Protein AF-A0A945TZ66-F1 (afdb_monomer)

Radius of gyration: 18.43 Å; Cα contacts (8 Å, |Δi|>4): 198; chains: 1; bounding box: 44×36×52 Å

Mean predicted aligned error: 8.11 Å

Nearest PDB structures (foldseek):
  4eip-assembly2_B  TM=5.549E-01  e=5.072E-02  Lentzea aerocolonigenes
  4eiq-assembly1_A  TM=5.990E-01  e=2.756E-01  Lentzea aerocolonigenes
  3ept-assembly1_A  TM=5.989E-01  e=7.011E-01  Lentzea aerocolonigenes
  3ept-assembly2_B  TM=6.007E-01  e=1.185E+00  Lentzea aerocolonigenes
  5za2-assembly1_A  TM=5.523E-01  e=7.011E-01  Escherichia coli

Solvent-accessible surface area (backbone atoms only — not comparable to full-atom values): 6016 Å² total; per-residue (Å²): 135,78,84,74,68,57,52,15,33,33,40,40,38,35,35,28,68,37,60,41,41,75,73,30,34,93,63,78,52,49,47,76,50,77,46,82,48,81,94,35,32,40,34,40,39,34,33,24,83,71,26,30,37,38,38,41,39,39,32,63,50,84,72,67,71,65,55,58,56,50,53,40,37,76,67,28,36,59,63,42,84,73,46,74,50,78,43,79,30,56,77,67,74,81,58,53,65,70,58,56,51,48,56,55,65,74,72,111

Sequence (108 aa):
MAPSDVYGTHLMVQLSDVEDVSALDDARYGHSGVVLLHESHAAIYTYAARRSLFFDVCSCKLFDVRSVVQISHETFGNVNIAESTVLDRGHHWDADVEIELGWWLESQ

Secondary structure (DSSP, 8-state):
-PPPS--EEEEEEEEES-S-GGGT-SSS---EEEEEETTEEEEEEEEGGGTEEEEEEEESS---HHHHHHHHHHHHSS-EEEEEEEEEE-TTTTS-HHHHHHHHHHT-

pLDDT: mean 86.85, std 13.92, range [39.72, 98.38]

Foldseek 3Di:
DDDDQFQWKKKKFKKAPQPALVLQDPQDAGDWDWDDDVVFIWIKTGGSVRRMIIIIGTDSDDDDPVVVVVVSCVRRNDIHTPDMDMDGPRSCVPPPPVVVVVVVVVVD

Structure (mmCIF, N/CA/C/O backbone):
data_AF-A0A945TZ66-F1
#
_entry.id   AF-A0A945TZ66-F1
#
loop_
_atom_site.group_PDB
_atom_site.id
_atom_site.type_symbol
_atom_site.label_atom_id
_atom_site.label_alt_id
_atom_site.label_comp_id
_atom_site.label_asym_id
_atom_site.label_entity_id
_atom_site.label_seq_id
_atom_site.pdbx_PDB_ins_code
_atom_site.Cartn_x
_atom_site.Cartn_y
_atom_site.Cartn_z
_atom_site.occupancy
_atom_site.B_iso_or_equiv
_atom_site.auth_seq_id
_atom_site.auth_comp_id
_atom_site.auth_asym_id
_atom_site.auth_atom_id
_atom_site.pdbx_PDB_model_num
ATOM 1 N N . MET A 1 1 ? 5.102 2.010 -31.512 1.00 39.72 1 MET A N 1
ATOM 2 C CA . MET A 1 1 ? 4.972 2.397 -30.093 1.00 39.72 1 MET A CA 1
ATOM 3 C C . MET A 1 1 ? 6.012 1.600 -29.335 1.00 39.72 1 MET A C 1
ATOM 5 O O . MET A 1 1 ? 5.936 0.379 -29.385 1.00 39.72 1 MET A O 1
ATOM 9 N N . ALA A 1 2 ? 7.034 2.267 -28.799 1.00 39.88 2 ALA A N 1
ATOM 10 C CA . ALA A 1 2 ? 8.131 1.624 -28.077 1.00 39.88 2 ALA A CA 1
ATOM 11 C C . ALA A 1 2 ? 7.635 1.021 -26.742 1.00 39.88 2 ALA A C 1
ATOM 13 O O . ALA A 1 2 ? 6.577 1.443 -26.263 1.00 39.88 2 ALA A O 1
ATOM 14 N N . PRO A 1 3 ? 8.331 0.014 -26.177 1.00 48.00 3 PRO A N 1
ATOM 15 C CA . PRO A 1 3 ? 8.008 -0.535 -24.861 1.00 48.00 3 PRO A CA 1
ATOM 16 C C . PRO A 1 3 ? 8.107 0.603 -23.844 1.00 48.00 3 PRO A C 1
ATOM 18 O O . PRO A 1 3 ? 9.082 1.337 -23.874 1.00 48.00 3 PRO A O 1
ATOM 21 N N . SER A 1 4 ? 7.087 0.785 -23.010 1.00 55.81 4 SER A N 1
ATOM 22 C CA . SER A 1 4 ? 6.983 1.906 -22.070 1.00 55.81 4 SER A CA 1
ATOM 23 C C . SER A 1 4 ? 8.253 2.086 -21.229 1.00 55.81 4 SER A C 1
ATOM 25 O O . SER A 1 4 ? 8.651 1.135 -20.556 1.00 55.81 4 SER A O 1
ATOM 27 N N . ASP A 1 5 ? 8.798 3.305 -21.202 1.00 61.75 5 ASP A N 1
ATOM 28 C CA . ASP A 1 5 ? 9.982 3.776 -20.449 1.00 61.75 5 ASP A CA 1
ATOM 29 C C . ASP A 1 5 ? 9.803 3.753 -18.908 1.00 61.75 5 ASP A C 1
ATOM 31 O O . ASP A 1 5 ? 10.427 4.495 -18.152 1.00 61.75 5 ASP A O 1
ATOM 35 N N . VAL A 1 6 ? 8.905 2.899 -18.415 1.00 65.19 6 VAL A N 1
ATOM 36 C CA . VAL A 1 6 ? 8.545 2.759 -17.006 1.00 65.19 6 VAL A CA 1
ATOM 37 C C . VAL A 1 6 ? 9.263 1.537 -16.442 1.00 65.19 6 VAL A C 1
ATOM 39 O O . VAL A 1 6 ? 8.866 0.394 -16.671 1.00 65.19 6 VAL A O 1
ATOM 42 N N . TYR A 1 7 ? 10.324 1.789 -15.676 1.00 80.75 7 TYR A N 1
ATOM 43 C CA . TYR A 1 7 ? 11.105 0.767 -14.972 1.00 80.75 7 TYR A CA 1
ATOM 44 C C . TYR A 1 7 ? 10.309 0.102 -13.839 1.00 80.75 7 TYR A C 1
ATOM 46 O O . TYR A 1 7 ? 10.543 -1.058 -13.512 1.00 80.75 7 TYR A O 1
ATOM 54 N N . GLY A 1 8 ? 9.354 0.804 -13.227 1.00 88.88 8 GLY A N 1
ATOM 55 C CA . GLY A 1 8 ? 8.585 0.250 -12.117 1.00 88.88 8 GLY A CA 1
ATOM 56 C C . GLY A 1 8 ? 7.391 1.092 -11.693 1.00 88.88 8 GLY A C 1
ATOM 57 O O . GLY A 1 8 ? 7.064 2.097 -12.314 1.00 88.88 8 GLY A O 1
ATOM 58 N N . THR A 1 9 ? 6.754 0.690 -10.599 1.00 92.75 9 THR A N 1
ATOM 59 C CA . THR A 1 9 ? 5.552 1.342 -10.066 1.00 92.75 9 THR A CA 1
ATOM 60 C C . THR A 1 9 ? 5.719 1.587 -8.574 1.00 92.75 9 THR A C 1
ATOM 62 O O . THR A 1 9 ? 6.270 0.753 -7.852 1.00 92.75 9 THR A O 1
ATOM 65 N N . HIS A 1 10 ? 5.233 2.731 -8.108 1.00 95.44 10 HIS A N 1
ATOM 66 C CA . HIS A 1 10 ? 5.151 3.088 -6.700 1.00 95.44 10 HIS A CA 1
ATOM 67 C C . HIS A 1 10 ? 3.697 3.393 -6.347 1.00 95.44 10 HIS A C 1
ATOM 69 O O . HIS A 1 10 ? 3.121 4.353 -6.852 1.00 95.44 10 HIS A O 1
ATOM 75 N N . LEU A 1 11 ? 3.093 2.556 -5.507 1.00 97.75 11 LEU A N 1
ATOM 76 C CA . LEU A 1 11 ? 1.772 2.781 -4.930 1.00 97.75 11 LEU A CA 1
ATOM 77 C C . LEU A 1 11 ? 1.930 3.298 -3.505 1.00 97.75 11 LEU A C 1
ATOM 79 O O . LEU A 1 11 ? 2.532 2.629 -2.671 1.00 97.75 11 LEU A O 1
ATOM 83 N N . MET A 1 12 ? 1.297 4.425 -3.216 1.00 98.38 12 MET A N 1
ATOM 84 C CA . MET A 1 12 ? 1.037 4.883 -1.857 1.00 98.38 12 MET A CA 1
ATOM 85 C C . MET A 1 12 ? -0.472 4.873 -1.655 1.00 98.38 12 MET A C 1
ATOM 87 O O . MET A 1 12 ? -1.206 5.480 -2.439 1.00 98.38 12 MET A O 1
ATOM 91 N N . VAL A 1 13 ? -0.960 4.159 -0.645 1.00 98.38 13 VAL A N 1
ATOM 92 C CA . VAL A 1 13 ? -2.398 4.091 -0.368 1.00 98.38 13 VAL A CA 1
ATOM 93 C C . VAL A 1 13 ? -2.666 4.119 1.125 1.00 98.38 13 VAL A C 1
ATOM 95 O O . VAL A 1 13 ? -2.120 3.328 1.892 1.00 98.38 13 VAL A O 1
ATOM 98 N N . GLN A 1 14 ? -3.543 5.033 1.526 1.00 98.25 14 GLN A N 1
ATOM 99 C CA . GLN A 1 14 ? -4.113 5.077 2.859 1.00 98.25 14 GLN A CA 1
ATOM 100 C C . GLN A 1 14 ? -5.511 4.466 2.825 1.00 98.25 14 GLN A C 1
ATOM 102 O O . GLN A 1 14 ? -6.375 4.897 2.057 1.00 98.25 14 GLN A O 1
ATOM 107 N N . LEU A 1 15 ? -5.742 3.497 3.706 1.00 97.62 15 LEU A N 1
ATOM 108 C CA . LEU A 1 15 ? -7.045 2.883 3.912 1.00 97.62 15 LEU A CA 1
ATOM 109 C C . LEU A 1 15 ? -7.627 3.314 5.262 1.00 97.62 15 LEU A C 1
ATOM 111 O O . LEU A 1 15 ? -6.907 3.394 6.263 1.00 97.62 15 LEU A O 1
ATOM 115 N N . SER A 1 16 ? -8.925 3.600 5.284 1.00 97.19 16 SER A N 1
ATOM 116 C CA . SER A 1 16 ? -9.702 3.989 6.463 1.00 97.19 16 SER A CA 1
ATOM 117 C C . SER A 1 16 ? -10.829 3.002 6.745 1.00 97.19 16 SER A C 1
ATOM 119 O O . SER A 1 16 ? -11.076 2.072 5.978 1.00 97.19 16 SER A O 1
ATOM 121 N N . ASP A 1 17 ? -11.521 3.236 7.860 1.00 96.06 17 ASP A N 1
ATOM 122 C CA . ASP A 1 17 ? -12.719 2.501 8.267 1.00 96.06 17 ASP A CA 1
ATOM 123 C C . ASP A 1 17 ? -12.504 0.990 8.386 1.00 96.06 17 ASP A C 1
ATOM 125 O O . ASP A 1 17 ? -13.431 0.214 8.183 1.00 96.06 17 ASP A O 1
ATOM 129 N N . VAL A 1 18 ? -11.288 0.586 8.770 1.00 95.19 18 VAL A N 1
ATOM 130 C CA . VAL A 1 18 ? -10.907 -0.821 8.926 1.00 95.19 18 VAL A CA 1
ATOM 131 C C . VAL A 1 18 ? -11.882 -1.530 9.854 1.00 95.19 18 VAL A C 1
ATOM 133 O O . VAL A 1 18 ? -12.030 -1.126 11.010 1.00 95.19 18 VAL A O 1
ATOM 136 N N . GLU A 1 19 ? -12.562 -2.553 9.342 1.00 93.81 19 GLU A N 1
ATOM 137 C CA . GLU A 1 19 ? -13.583 -3.316 10.058 1.00 93.81 19 GLU A CA 1
ATOM 138 C C . GLU A 1 19 ? -12.977 -4.109 11.221 1.00 93.81 19 GLU A C 1
ATOM 140 O O . GLU A 1 19 ? -13.397 -3.924 12.371 1.00 93.81 19 GLU A O 1
ATOM 145 N N . ASP A 1 20 ? -11.949 -4.915 10.939 1.00 91.38 20 ASP A N 1
ATOM 146 C CA . ASP A 1 20 ? -11.246 -5.723 11.930 1.00 91.38 20 ASP A CA 1
ATOM 147 C C . ASP A 1 20 ? -10.093 -4.941 12.572 1.00 91.38 20 ASP A C 1
ATOM 149 O O . ASP A 1 20 ? -8.925 -5.031 12.196 1.00 91.38 20 ASP A O 1
ATOM 153 N N . VAL A 1 21 ? -10.427 -4.149 13.589 1.00 85.75 21 VAL A N 1
ATOM 154 C CA . VAL A 1 21 ? -9.435 -3.383 14.362 1.00 85.75 21 VAL A CA 1
ATOM 155 C C . VAL A 1 21 ? -8.485 -4.297 15.142 1.00 85.75 21 VAL A C 1
ATOM 157 O O . VAL A 1 21 ? -7.361 -3.887 15.426 1.00 85.75 21 VAL A O 1
ATOM 160 N N . SER A 1 22 ? -8.894 -5.531 15.462 1.00 87.81 22 SER A N 1
ATOM 161 C CA . SER A 1 22 ? -8.034 -6.475 16.187 1.00 87.81 22 SER A CA 1
ATOM 162 C C . SER A 1 22 ? -6.838 -6.930 15.348 1.00 87.81 22 SER A C 1
ATOM 164 O O . SER A 1 22 ? -5.785 -7.240 15.900 1.00 87.81 22 SER A O 1
ATOM 166 N N . ALA A 1 23 ? -6.964 -6.862 14.019 1.00 85.25 23 ALA A N 1
ATOM 167 C CA . ALA A 1 23 ? -5.868 -7.076 13.084 1.00 85.25 23 ALA A CA 1
ATOM 168 C C . ALA A 1 23 ? -4.873 -5.896 13.015 1.00 85.25 23 ALA A C 1
ATOM 170 O O . ALA A 1 23 ? -3.817 -6.029 12.396 1.00 85.25 23 ALA A O 1
ATOM 171 N N . LEU A 1 24 ? -5.175 -4.741 13.634 1.00 84.69 24 LEU A N 1
ATOM 172 C CA . LEU A 1 24 ? -4.303 -3.561 13.611 1.00 84.69 24 LEU A CA 1
ATOM 173 C C . LEU A 1 24 ? -3.375 -3.427 14.828 1.00 84.69 24 LEU A C 1
ATOM 175 O O . LEU A 1 24 ? -2.268 -2.942 14.598 1.00 84.69 24 LEU A O 1
ATOM 179 N N . ASP A 1 25 ? -3.830 -3.766 16.051 1.00 80.19 25 ASP A N 1
ATOM 180 C CA . ASP A 1 25 ? -3.082 -3.910 17.336 1.00 80.19 25 ASP A CA 1
ATOM 181 C C . ASP A 1 25 ? -4.070 -4.050 18.540 1.00 80.19 25 ASP A C 1
ATOM 183 O O . ASP A 1 25 ? -5.274 -3.821 18.404 1.00 80.19 25 ASP A O 1
ATOM 187 N N . ASP A 1 26 ? -3.559 -4.306 19.756 1.00 70.75 26 ASP A N 1
ATOM 188 C CA . ASP A 1 26 ? -4.232 -4.215 21.074 1.00 70.75 26 ASP A CA 1
ATOM 189 C C . ASP A 1 26 ? -4.442 -2.749 21.547 1.00 70.75 26 ASP A C 1
ATOM 191 O O . ASP A 1 26 ? -4.090 -2.334 22.653 1.00 70.75 26 ASP A O 1
ATOM 195 N N . ALA A 1 27 ? -5.013 -1.916 20.674 1.00 62.78 27 ALA A N 1
ATOM 196 C CA . ALA A 1 27 ? -5.569 -0.585 20.963 1.00 62.78 27 ALA A CA 1
ATOM 197 C C . ALA A 1 27 ? -4.622 0.555 21.414 1.00 62.78 27 ALA A C 1
ATOM 199 O O . ALA A 1 27 ? -5.076 1.702 21.475 1.00 62.78 27 ALA A O 1
ATOM 200 N N . ARG A 1 28 ? -3.334 0.316 21.707 1.00 69.06 28 ARG A N 1
ATOM 201 C CA . ARG A 1 28 ? -2.412 1.387 22.155 1.00 69.06 28 ARG A CA 1
ATOM 202 C C . ARG A 1 28 ? -1.510 1.946 21.066 1.00 69.06 28 ARG A C 1
ATOM 204 O O . ARG A 1 28 ? -1.235 3.146 21.089 1.00 69.06 28 ARG A O 1
ATOM 211 N N . TYR A 1 29 ? -1.058 1.116 20.135 1.00 76.06 29 TYR A N 1
ATOM 212 C CA . TYR A 1 29 ? -0.132 1.519 19.087 1.00 76.06 29 TYR A CA 1
ATOM 213 C C . TYR A 1 29 ? -0.579 0.928 17.745 1.00 76.06 29 TYR A C 1
ATOM 215 O O . TYR A 1 29 ? -1.742 0.579 17.547 1.00 76.06 29 TYR A O 1
ATOM 223 N N . GLY A 1 30 ? 0.313 0.945 16.770 1.00 86.88 30 GLY A N 1
ATOM 224 C CA . GLY A 1 30 ? 0.164 0.190 15.542 1.00 86.88 30 GLY A CA 1
ATOM 225 C C . GLY A 1 30 ? 1.489 -0.475 15.209 1.00 86.88 30 GLY A C 1
ATOM 226 O O . GLY A 1 30 ? 2.489 -0.294 15.911 1.00 86.88 30 GLY A O 1
ATOM 227 N N . HIS A 1 31 ? 1.497 -1.246 14.139 1.00 91.19 31 HIS A N 1
ATOM 228 C CA . HIS A 1 31 ? 2.639 -2.012 13.686 1.00 91.19 31 HIS A CA 1
ATOM 229 C C . HIS A 1 31 ? 3.199 -1.428 12.397 1.00 91.19 31 HIS A C 1
ATOM 231 O O . HIS A 1 31 ? 2.460 -0.956 11.534 1.00 91.19 31 HIS A O 1
ATOM 237 N N . SER A 1 32 ? 4.518 -1.516 12.267 1.00 94.88 32 SER A N 1
ATOM 238 C CA . SER A 1 32 ? 5.235 -1.191 11.041 1.00 94.88 32 SER A CA 1
ATOM 239 C C . SER A 1 32 ? 5.898 -2.457 10.522 1.00 94.88 32 SER A C 1
ATOM 241 O O . SER A 1 32 ? 6.608 -3.133 11.268 1.00 94.88 32 SER A O 1
ATOM 243 N N . GLY A 1 33 ? 5.684 -2.767 9.251 1.00 95.75 33 GLY A N 1
ATOM 244 C CA . GLY A 1 33 ? 6.318 -3.887 8.567 1.00 95.75 33 GLY A CA 1
ATOM 245 C C . GLY A 1 33 ? 6.962 -3.413 7.277 1.00 95.75 33 GLY A C 1
ATOM 246 O O . GLY A 1 33 ? 6.381 -2.600 6.567 1.00 95.75 33 GLY A O 1
ATOM 247 N N . VAL A 1 34 ? 8.154 -3.922 6.972 1.00 98.06 34 VAL A N 1
ATOM 248 C CA . VAL A 1 34 ? 8.845 -3.685 5.700 1.00 98.06 34 VAL A CA 1
ATOM 249 C C . VAL A 1 34 ? 9.336 -5.018 5.162 1.00 98.06 34 VAL A C 1
ATOM 251 O O . VAL A 1 34 ? 10.004 -5.776 5.865 1.00 98.06 34 VAL A O 1
ATOM 254 N N . VAL A 1 35 ? 9.037 -5.272 3.896 1.00 97.81 35 VAL A N 1
ATOM 255 C CA . VAL A 1 35 ? 9.608 -6.355 3.105 1.00 97.81 35 VAL A CA 1
ATOM 256 C C . VAL A 1 35 ? 10.521 -5.731 2.064 1.00 97.81 35 VAL A C 1
ATOM 258 O O . VAL A 1 35 ? 10.088 -4.910 1.254 1.00 97.81 35 VAL A O 1
ATOM 261 N N . LEU A 1 36 ? 11.791 -6.128 2.084 1.00 97.50 36 LEU A N 1
ATOM 262 C CA . LEU A 1 36 ? 12.735 -5.755 1.041 1.00 97.50 36 LEU A CA 1
ATOM 263 C C . LEU A 1 36 ? 12.498 -6.627 -0.190 1.00 97.50 36 LEU A C 1
ATOM 265 O O . LEU A 1 36 ? 12.428 -7.854 -0.100 1.00 97.50 36 LEU A O 1
ATOM 269 N N . LEU A 1 37 ? 12.387 -5.971 -1.336 1.00 93.25 37 LEU A N 1
ATOM 270 C CA . LEU A 1 37 ? 12.294 -6.592 -2.648 1.00 93.25 37 LEU A CA 1
ATOM 271 C C . LEU A 1 37 ? 13.608 -6.336 -3.396 1.00 93.25 37 LEU A C 1
ATOM 273 O O . LEU A 1 37 ? 14.460 -5.573 -2.938 1.00 93.25 37 LEU A O 1
ATOM 277 N N . HIS A 1 38 ? 13.790 -6.955 -4.562 1.00 90.19 38 HIS A N 1
ATOM 278 C CA . HIS A 1 38 ? 14.944 -6.639 -5.404 1.00 90.19 38 HIS A CA 1
ATOM 279 C C . HIS A 1 38 ? 14.916 -5.143 -5.766 1.00 90.19 38 HIS A C 1
ATOM 281 O O . HIS A 1 38 ? 13.973 -4.687 -6.415 1.00 90.19 38 HIS A O 1
ATOM 287 N N . GLU A 1 39 ? 15.908 -4.386 -5.281 1.00 91.44 39 GLU A N 1
ATOM 288 C CA . GLU A 1 39 ? 16.088 -2.938 -5.515 1.00 91.44 39 GLU A CA 1
ATOM 289 C C . GLU A 1 39 ? 14.888 -2.055 -5.110 1.00 91.44 39 GLU A C 1
ATOM 291 O O . GLU A 1 39 ? 14.708 -0.945 -5.617 1.00 91.44 39 GLU A O 1
ATOM 296 N N . SER A 1 40 ? 14.028 -2.543 -4.212 1.00 95.31 40 SER A N 1
ATOM 297 C CA . SER A 1 40 ? 12.760 -1.885 -3.880 1.00 95.31 40 SER A CA 1
ATOM 298 C C . SER A 1 40 ? 12.165 -2.401 -2.557 1.00 95.31 40 SER A C 1
ATOM 300 O O . SER A 1 40 ? 12.869 -3.060 -1.788 1.00 95.31 40 SER A O 1
ATOM 302 N N . HIS A 1 41 ? 10.912 -2.065 -2.222 1.00 97.38 41 HIS A N 1
ATOM 303 C CA . HIS A 1 41 ? 10.310 -2.448 -0.937 1.00 97.38 41 HIS A CA 1
ATOM 304 C C . HIS A 1 41 ? 8.777 -2.397 -0.934 1.00 97.38 41 HIS A C 1
ATOM 306 O O . HIS A 1 41 ? 8.159 -1.633 -1.666 1.00 97.38 41 HIS A O 1
ATOM 312 N N . ALA A 1 42 ? 8.167 -3.154 -0.026 1.00 97.69 42 ALA A N 1
ATOM 313 C CA . ALA A 1 42 ? 6.772 -2.986 0.361 1.00 97.69 42 ALA A CA 1
ATOM 314 C C . ALA A 1 42 ? 6.691 -2.753 1.873 1.00 97.69 42 ALA A C 1
ATOM 316 O O . ALA A 1 42 ? 7.215 -3.551 2.650 1.00 97.69 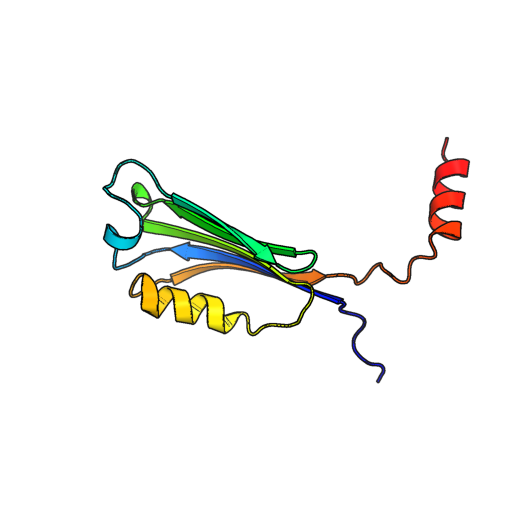42 ALA A O 1
ATOM 317 N N . ALA A 1 43 ? 6.049 -1.669 2.291 1.00 98.25 43 ALA A N 1
ATOM 318 C CA . ALA A 1 43 ? 5.876 -1.287 3.680 1.00 98.25 43 ALA A CA 1
ATOM 319 C C . ALA A 1 43 ? 4.395 -1.163 4.045 1.00 98.25 43 ALA A C 1
ATOM 321 O O . ALA A 1 43 ? 3.570 -0.761 3.224 1.00 98.25 43 ALA A O 1
ATOM 322 N N . ILE A 1 44 ? 4.078 -1.483 5.296 1.00 97.44 44 ILE A N 1
ATOM 323 C CA . ILE A 1 44 ? 2.773 -1.268 5.916 1.00 97.44 44 ILE A CA 1
ATOM 324 C C . ILE A 1 44 ? 2.958 -0.564 7.258 1.00 97.44 44 ILE A C 1
ATOM 326 O O . ILE A 1 44 ? 3.870 -0.895 8.018 1.00 97.44 44 ILE A O 1
ATOM 330 N N . TYR A 1 45 ? 2.065 0.372 7.560 1.00 95.62 45 TYR A N 1
ATOM 331 C CA . TYR A 1 45 ? 1.963 1.044 8.851 1.00 95.62 45 TYR A CA 1
ATOM 332 C C . TYR A 1 45 ? 0.505 1.023 9.303 1.00 95.62 45 TYR A C 1
ATOM 334 O O . TYR A 1 45 ? -0.360 1.557 8.609 1.00 95.62 45 TYR A O 1
ATOM 342 N N . THR A 1 46 ? 0.203 0.416 10.448 1.00 95.12 46 THR A N 1
ATOM 343 C CA . THR A 1 46 ? -1.155 0.401 11.009 1.00 95.12 46 THR A CA 1
ATOM 344 C C . THR A 1 46 ? -1.320 1.480 12.078 1.00 95.12 46 THR A C 1
ATOM 346 O O . THR A 1 46 ? -0.363 1.907 12.722 1.00 95.12 46 THR A O 1
ATOM 349 N N . TYR A 1 47 ? -2.554 1.944 12.270 1.00 93.38 47 TYR A N 1
ATOM 350 C CA . TYR A 1 47 ? -2.925 2.915 13.297 1.00 93.38 47 TYR A CA 1
ATOM 351 C C . TYR A 1 47 ? -4.265 2.501 13.923 1.00 93.38 47 TYR A C 1
ATOM 353 O O . TYR A 1 47 ? -5.321 3.006 13.532 1.00 93.38 47 TYR A O 1
ATOM 361 N N . ALA A 1 48 ? -4.239 1.591 14.905 1.00 91.31 48 ALA A N 1
ATOM 362 C CA . ALA A 1 48 ? -5.450 0.993 15.484 1.00 91.31 48 ALA A CA 1
ATOM 363 C C . ALA A 1 48 ? -6.445 2.041 16.020 1.00 91.31 48 ALA A C 1
ATOM 365 O O . ALA A 1 48 ? -7.629 2.006 15.686 1.00 91.31 48 ALA A O 1
ATOM 366 N N . ALA A 1 49 ? -5.958 3.052 16.751 1.00 89.62 49 ALA A N 1
ATOM 367 C CA . ALA A 1 49 ? -6.788 4.135 17.293 1.00 89.62 49 ALA A CA 1
ATOM 368 C C . ALA A 1 49 ? -7.501 4.983 16.218 1.00 89.62 49 ALA A C 1
ATOM 370 O O . ALA A 1 49 ? -8.508 5.626 16.505 1.00 89.62 49 ALA A O 1
ATOM 371 N N . ARG A 1 50 ? -6.982 4.995 14.984 1.00 91.75 50 ARG A N 1
ATOM 372 C CA . ARG A 1 50 ? -7.560 5.715 13.838 1.00 91.75 50 ARG A CA 1
ATOM 373 C C . ARG A 1 50 ? -8.362 4.805 12.909 1.00 91.75 50 ARG A C 1
ATOM 375 O O . ARG A 1 50 ? -8.938 5.305 11.951 1.00 91.75 50 ARG A O 1
ATOM 382 N N . ARG A 1 51 ? -8.383 3.491 13.172 1.00 93.94 51 ARG A N 1
ATOM 383 C CA . ARG A 1 51 ? -8.966 2.468 12.286 1.00 93.94 51 ARG A CA 1
ATOM 384 C C . ARG A 1 51 ? -8.467 2.611 10.844 1.00 93.94 51 ARG A C 1
ATOM 386 O O . ARG A 1 5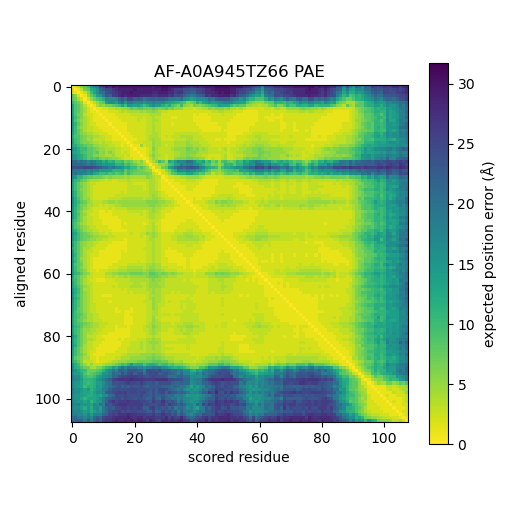1 ? -9.245 2.545 9.895 1.00 93.94 51 ARG A O 1
ATOM 393 N N . SER A 1 52 ? -7.17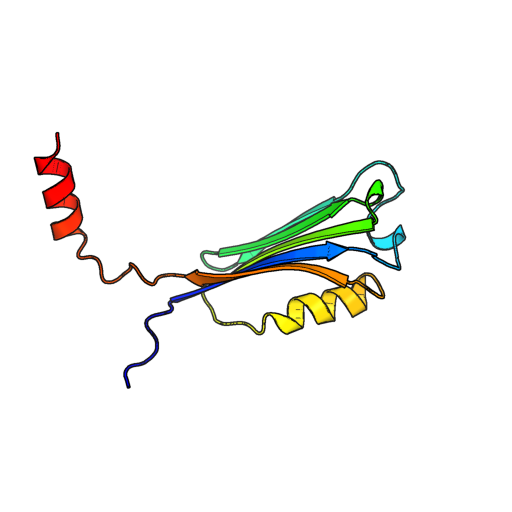0 2.868 10.696 1.00 95.50 52 SER A N 1
ATOM 394 C CA . SER A 1 52 ? -6.546 3.143 9.405 1.00 95.50 52 SER A CA 1
ATOM 395 C C . SER A 1 52 ? -5.210 2.432 9.270 1.00 95.50 52 SER A C 1
ATOM 397 O O . SER A 1 52 ? -4.536 2.169 10.268 1.00 95.50 52 SER A O 1
ATOM 399 N N . LEU A 1 53 ? -4.788 2.209 8.034 1.00 96.56 53 LEU A N 1
ATOM 400 C CA . LEU A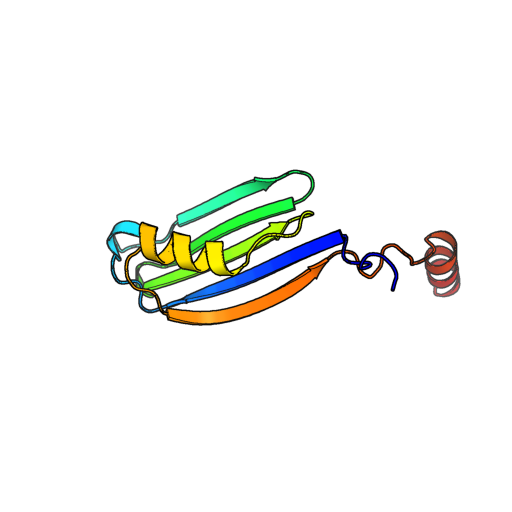 1 53 ? -3.465 1.695 7.704 1.00 96.56 53 LEU A CA 1
ATOM 401 C C . LEU A 1 53 ? -2.951 2.343 6.417 1.00 96.56 53 LEU A C 1
ATOM 403 O O . LEU A 1 53 ? -3.724 2.882 5.625 1.00 96.56 53 LEU A O 1
ATOM 407 N N . PHE A 1 54 ? -1.642 2.311 6.232 1.00 97.62 54 PHE A N 1
ATOM 408 C CA . PHE A 1 54 ? -0.959 2.885 5.084 1.00 97.62 54 PHE A CA 1
ATOM 409 C C . PHE A 1 54 ? -0.049 1.842 4.452 1.00 97.62 54 PHE A C 1
ATOM 411 O O . PHE A 1 54 ? 0.704 1.179 5.166 1.00 97.62 54 PHE A O 1
ATOM 418 N N . PHE A 1 55 ? -0.106 1.727 3.129 1.00 98.19 55 PHE A N 1
ATOM 419 C CA . PHE A 1 55 ? 0.824 0.939 2.334 1.00 98.19 55 PHE A CA 1
ATOM 420 C C . PHE A 1 55 ? 1.701 1.842 1.473 1.00 98.19 55 PHE A C 1
ATOM 422 O O . PHE A 1 55 ? 1.205 2.754 0.811 1.00 98.19 55 PHE A O 1
ATOM 429 N N . ASP A 1 56 ? 2.984 1.499 1.428 1.00 98.06 56 ASP A N 1
ATOM 430 C CA . ASP A 1 56 ? 3.961 2.004 0.469 1.00 98.06 56 ASP A CA 1
ATOM 431 C C . ASP A 1 56 ? 4.537 0.802 -0.290 1.00 98.06 56 ASP A C 1
ATOM 433 O O . ASP A 1 56 ? 5.298 0.013 0.265 1.00 98.06 56 ASP A O 1
ATOM 437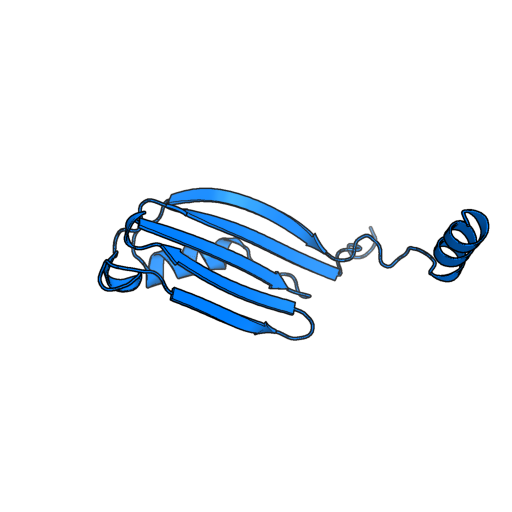 N N . VAL A 1 57 ? 4.119 0.606 -1.540 1.00 97.56 57 VAL A N 1
ATOM 438 C CA . VAL A 1 57 ? 4.601 -0.483 -2.395 1.00 97.56 57 VAL A CA 1
ATOM 439 C C . VAL A 1 57 ? 5.395 0.109 -3.543 1.00 97.56 57 VAL A C 1
ATOM 441 O O . VAL A 1 57 ? 4.848 0.531 -4.562 1.00 97.56 57 VAL A O 1
ATOM 444 N N . CYS A 1 58 ? 6.707 0.104 -3.376 1.00 95.94 58 CYS A N 1
ATOM 445 C CA . CYS A 1 58 ? 7.683 0.485 -4.373 1.00 95.94 58 CYS A CA 1
ATOM 446 C C . CYS A 1 58 ? 8.226 -0.789 -5.028 1.00 95.94 58 CYS A C 1
ATOM 448 O O . CYS A 1 58 ? 8.789 -1.648 -4.357 1.00 95.94 58 CYS A O 1
ATOM 450 N N . SER A 1 59 ? 8.064 -0.936 -6.343 1.00 94.25 59 SER A N 1
ATOM 451 C CA . SER A 1 59 ? 8.484 -2.137 -7.070 1.00 94.25 59 SER A CA 1
ATOM 452 C C . SER A 1 59 ? 9.184 -1.771 -8.372 1.00 94.25 59 SER A C 1
ATOM 454 O O . SER A 1 59 ? 8.702 -0.933 -9.132 1.00 94.25 59 SER A O 1
ATOM 456 N N . CYS A 1 60 ? 10.293 -2.451 -8.665 1.00 90.94 60 CYS A N 1
ATOM 457 C CA . CYS A 1 60 ? 10.978 -2.406 -9.966 1.00 90.94 60 CYS A CA 1
ATOM 458 C C . CYS A 1 60 ? 10.309 -3.305 -11.027 1.00 90.94 60 CYS A C 1
ATOM 460 O O . CYS A 1 60 ? 10.892 -3.630 -12.054 1.00 90.94 60 CYS A O 1
ATOM 462 N N . LYS A 1 61 ? 9.096 -3.789 -10.748 1.00 87.31 61 LYS A N 1
ATOM 463 C CA . LYS A 1 61 ? 8.270 -4.583 -11.656 1.00 87.31 61 LYS A CA 1
ATOM 464 C C . LYS A 1 61 ? 6.827 -4.113 -11.550 1.00 87.31 61 LYS A C 1
ATOM 466 O O . LYS A 1 61 ? 6.335 -3.903 -10.440 1.00 87.31 61 LYS A O 1
ATOM 471 N N . LEU A 1 62 ? 6.140 -4.020 -12.687 1.00 88.44 62 LEU A N 1
ATOM 472 C CA . LEU A 1 62 ? 4.704 -3.746 -12.716 1.00 88.44 62 LEU A CA 1
ATOM 473 C C . LEU A 1 62 ? 3.941 -4.769 -11.865 1.00 88.44 62 LEU A C 1
ATOM 475 O O . LEU A 1 62 ? 4.197 -5.976 -11.928 1.00 88.44 62 LEU A O 1
ATOM 479 N N . PHE A 1 63 ? 2.980 -4.278 -11.094 1.00 91.62 63 PHE A N 1
ATOM 480 C CA . PHE A 1 63 ? 2.077 -5.088 -10.289 1.00 91.62 63 PHE A CA 1
ATOM 481 C C . PHE A 1 63 ? 0.667 -4.508 -10.362 1.00 91.62 63 PHE A C 1
ATOM 483 O O . PHE A 1 63 ? 0.479 -3.334 -10.682 1.00 91.62 63 PHE A O 1
ATOM 490 N N . ASP A 1 64 ? -0.340 -5.335 -10.084 1.00 93.31 64 ASP A N 1
ATOM 491 C CA . ASP A 1 64 ? -1.715 -4.849 -10.031 1.00 93.31 64 ASP A CA 1
ATOM 492 C C . ASP A 1 64 ? -1.949 -4.127 -8.703 1.00 93.31 64 ASP A C 1
ATOM 494 O O . ASP A 1 64 ? -2.075 -4.764 -7.658 1.00 93.31 64 ASP A O 1
ATOM 498 N N . VAL A 1 65 ? -2.041 -2.799 -8.734 1.00 93.44 65 VAL A N 1
ATOM 499 C CA . VAL A 1 65 ? -2.311 -1.984 -7.538 1.00 93.44 65 VAL A CA 1
ATOM 500 C C . VAL A 1 65 ? -3.617 -2.374 -6.837 1.00 93.44 65 VAL A C 1
ATOM 502 O O . VAL A 1 65 ? -3.723 -2.245 -5.619 1.00 93.44 65 VAL A O 1
ATOM 505 N N . ARG A 1 66 ? -4.594 -2.934 -7.568 1.00 94.81 66 ARG A N 1
ATOM 506 C CA . ARG A 1 66 ? -5.865 -3.401 -6.988 1.00 94.81 66 ARG A CA 1
ATOM 507 C C . ARG A 1 66 ? -5.670 -4.616 -6.089 1.00 94.81 66 ARG A C 1
ATOM 509 O O . ARG A 1 66 ? -6.436 -4.790 -5.146 1.00 94.81 66 ARG A O 1
ATOM 516 N N . SER A 1 67 ? -4.633 -5.421 -6.338 1.00 95.56 67 SER A N 1
ATOM 517 C CA . SER A 1 67 ? -4.322 -6.578 -5.492 1.00 95.56 67 SER A CA 1
ATOM 518 C C . SER A 1 67 ? -3.979 -6.166 -4.059 1.00 95.56 67 SER A C 1
ATOM 520 O O . SER A 1 67 ? -4.347 -6.871 -3.129 1.00 95.56 67 SER A O 1
ATOM 522 N N . VAL A 1 68 ? -3.369 -4.990 -3.858 1.00 95.44 68 VAL A N 1
ATOM 523 C CA . VAL A 1 68 ? -3.042 -4.471 -2.519 1.00 95.44 68 VAL A CA 1
ATOM 524 C C . VAL A 1 68 ? -4.316 -4.165 -1.729 1.00 95.44 68 VAL A C 1
ATOM 526 O O . VAL A 1 68 ? -4.443 -4.562 -0.572 1.00 95.44 68 VAL A O 1
ATOM 529 N N . VAL A 1 69 ? -5.302 -3.527 -2.366 1.00 95.12 69 VAL A N 1
ATOM 530 C CA . VAL A 1 69 ? -6.602 -3.234 -1.740 1.00 95.12 69 VAL A CA 1
ATOM 531 C C . VAL A 1 69 ? -7.386 -4.522 -1.485 1.00 95.12 69 VAL A C 1
ATOM 533 O O . VAL A 1 69 ? -7.960 -4.687 -0.413 1.00 95.12 69 VAL A O 1
ATOM 536 N N . GLN A 1 70 ? -7.362 -5.474 -2.420 1.00 96.94 70 GLN A N 1
ATOM 537 C CA . GLN A 1 70 ? -8.025 -6.765 -2.237 1.00 96.94 70 GLN A CA 1
ATOM 538 C C . GLN A 1 70 ? -7.436 -7.550 -1.054 1.00 96.94 70 GLN A C 1
ATOM 540 O O . GLN A 1 70 ? -8.185 -7.991 -0.188 1.00 96.94 70 GLN A O 1
ATOM 545 N N . ILE A 1 71 ? -6.106 -7.654 -0.965 1.00 95.62 71 ILE A N 1
ATOM 546 C CA . ILE A 1 71 ? -5.419 -8.290 0.172 1.00 95.62 71 ILE A CA 1
ATOM 547 C C . ILE A 1 71 ? -5.781 -7.583 1.483 1.00 95.62 71 ILE A C 1
ATOM 549 O O . ILE A 1 71 ? -5.926 -8.227 2.521 1.00 95.62 71 ILE A O 1
ATOM 553 N N . SER A 1 72 ? -5.973 -6.264 1.441 1.00 95.12 72 SER A N 1
ATOM 554 C CA . SER A 1 72 ? -6.403 -5.500 2.613 1.00 95.12 72 SER A CA 1
ATOM 555 C C . SER A 1 72 ? -7.803 -5.898 3.069 1.00 95.12 72 SER A C 1
ATOM 557 O O . SER A 1 72 ? -8.004 -6.091 4.263 1.00 95.12 72 SER A O 1
ATOM 559 N N . HIS A 1 73 ? -8.741 -6.093 2.137 1.00 96.19 73 HIS A N 1
ATOM 560 C CA . HIS A 1 73 ? -10.073 -6.600 2.466 1.00 96.19 73 HIS A CA 1
ATOM 561 C C . HIS A 1 73 ? -10.037 -8.008 3.067 1.00 96.19 73 HIS A C 1
ATOM 563 O O . HIS A 1 73 ? -10.738 -8.298 4.033 1.00 96.19 73 HIS A O 1
ATOM 569 N N . GLU A 1 74 ? -9.201 -8.880 2.505 1.00 96.44 74 GLU A N 1
ATOM 570 C CA . GLU A 1 74 ? -9.032 -10.258 2.975 1.00 96.44 74 GLU A CA 1
ATOM 571 C C . GLU A 1 74 ? -8.393 -10.323 4.373 1.00 96.44 74 GLU A C 1
ATOM 573 O O . GLU A 1 74 ? -8.700 -11.229 5.144 1.00 96.44 74 GLU A O 1
ATOM 578 N N . THR A 1 75 ? -7.525 -9.362 4.706 1.00 94.56 75 THR A N 1
ATOM 579 C CA . THR A 1 75 ? -6.743 -9.359 5.954 1.00 94.56 75 THR A CA 1
ATOM 580 C C . THR A 1 75 ? -7.405 -8.561 7.078 1.00 94.56 75 THR A C 1
ATOM 582 O O . THR A 1 75 ? -7.337 -8.967 8.233 1.00 94.56 75 THR A O 1
ATOM 585 N N . PHE A 1 76 ? -8.029 -7.425 6.758 1.00 94.62 76 PHE A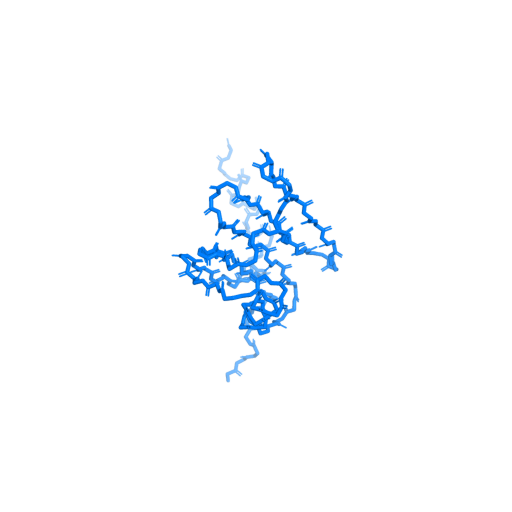 N 1
ATOM 586 C CA . PHE A 1 76 ? -8.512 -6.440 7.735 1.00 94.62 76 PHE A CA 1
ATOM 587 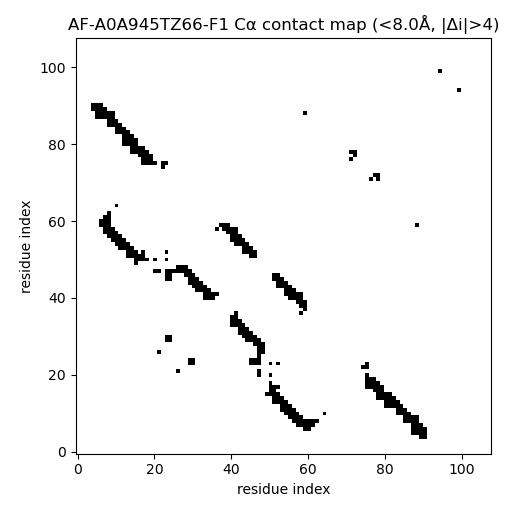C C . PHE A 1 76 ? -10.042 -6.237 7.701 1.00 94.62 76 PHE A C 1
ATOM 589 O O . PHE A 1 76 ? -10.567 -5.355 8.384 1.00 94.62 76 PHE A O 1
ATOM 596 N N . GLY A 1 77 ? -10.773 -7.035 6.913 1.00 95.62 77 GLY A N 1
ATOM 597 C CA . GLY A 1 77 ? -12.211 -6.859 6.681 1.00 95.62 77 GLY A CA 1
ATOM 598 C C . GLY A 1 77 ? -12.511 -5.674 5.760 1.00 95.62 77 GLY A C 1
ATOM 599 O O . GLY A 1 77 ? -11.649 -5.232 5.003 1.00 95.62 77 GLY A O 1
ATOM 600 N N . ASN A 1 78 ? -13.736 -5.138 5.771 1.00 96.56 78 ASN A N 1
ATOM 601 C CA . ASN A 1 78 ? -14.039 -3.989 4.918 1.00 96.56 78 ASN A CA 1
ATOM 602 C C . ASN A 1 78 ? -13.154 -2.779 5.254 1.00 96.56 78 ASN A C 1
ATOM 604 O O . ASN A 1 78 ? -12.923 -2.450 6.416 1.00 96.56 78 ASN A O 1
ATOM 608 N N . VAL A 1 79 ? -12.672 -2.121 4.201 1.00 97.19 79 VAL A N 1
ATOM 609 C CA . VAL A 1 79 ? -11.836 -0.920 4.250 1.00 97.19 79 VAL A CA 1
ATOM 610 C C . VAL A 1 79 ? -12.287 0.050 3.162 1.00 97.19 79 VAL A C 1
ATOM 612 O O . VAL A 1 79 ? -12.803 -0.369 2.126 1.00 97.19 79 VAL A O 1
ATOM 615 N N . ASN A 1 80 ? -12.058 1.341 3.373 1.00 97.62 80 ASN A N 1
ATOM 616 C CA . ASN A 1 80 ? -12.269 2.386 2.375 1.00 97.62 80 ASN A CA 1
ATOM 617 C C . ASN A 1 80 ? -10.924 2.958 1.923 1.00 97.62 80 ASN A C 1
ATOM 619 O O . ASN A 1 80 ? -9.998 3.075 2.721 1.00 97.62 80 ASN A O 1
ATOM 623 N N . ILE A 1 81 ? -10.810 3.359 0.656 1.00 97.94 81 ILE A N 1
ATOM 624 C CA . ILE A 1 81 ? -9.640 4.108 0.178 1.00 97.94 81 ILE A CA 1
ATOM 625 C C . ILE A 1 81 ? -9.821 5.571 0.588 1.00 97.94 81 ILE A C 1
ATOM 627 O O . ILE A 1 81 ? -10.698 6.251 0.058 1.00 97.94 81 ILE A O 1
ATOM 631 N N . ALA A 1 82 ? -8.997 6.048 1.521 1.00 97.75 82 ALA A N 1
ATOM 632 C CA . ALA A 1 82 ? -8.997 7.446 1.945 1.00 97.75 82 ALA A CA 1
ATOM 633 C C . ALA A 1 82 ? -8.166 8.315 0.992 1.00 97.75 82 ALA A C 1
ATOM 635 O O . ALA A 1 82 ? -8.593 9.395 0.592 1.00 97.75 82 ALA A O 1
ATOM 636 N N . GLU A 1 83 ? -6.995 7.815 0.601 1.00 97.50 83 GLU A N 1
ATOM 637 C CA . GLU A 1 83 ? -6.091 8.465 -0.343 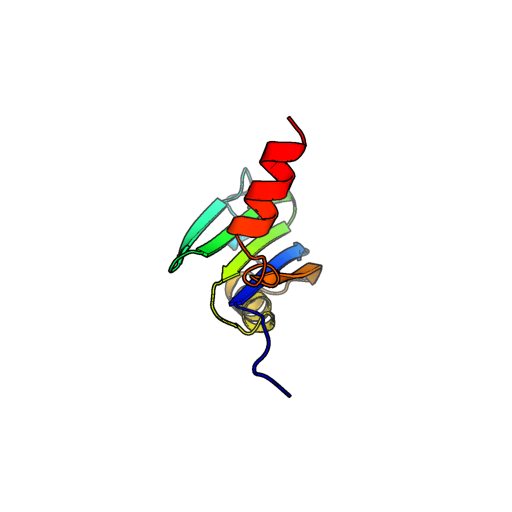1.00 97.50 83 GLU A CA 1
ATOM 638 C C . GLU A 1 83 ? -5.317 7.399 -1.120 1.00 97.50 83 GLU A C 1
ATOM 640 O O . GLU A 1 83 ? -4.948 6.360 -0.569 1.00 97.50 83 GLU A O 1
ATOM 645 N N . SER A 1 84 ? -5.061 7.640 -2.404 1.00 97.50 84 SER A N 1
ATOM 646 C CA . SER A 1 84 ? -4.212 6.770 -3.210 1.00 97.50 84 SER A CA 1
ATOM 647 C C . SER A 1 84 ? -3.484 7.568 -4.278 1.00 97.50 84 SER A C 1
ATOM 649 O O . SER A 1 84 ? -4.086 8.380 -4.978 1.00 97.50 84 SER A O 1
ATOM 651 N N . THR A 1 85 ? -2.190 7.302 -4.412 1.00 97.81 85 THR A N 1
ATOM 652 C CA . THR A 1 85 ? -1.343 7.837 -5.472 1.00 97.81 85 THR A CA 1
ATOM 653 C C . THR A 1 85 ? -0.551 6.695 -6.093 1.00 97.81 85 THR A C 1
ATOM 655 O O . THR A 1 85 ? 0.032 5.872 -5.386 1.00 97.81 85 THR A O 1
ATOM 658 N N . VAL A 1 86 ? -0.519 6.659 -7.424 1.00 95.62 86 VAL A N 1
ATOM 659 C CA . VAL A 1 86 ? 0.321 5.744 -8.201 1.00 95.62 86 VAL A CA 1
ATOM 660 C C . VAL A 1 86 ? 1.294 6.581 -9.010 1.00 95.62 86 VAL A C 1
ATOM 662 O O . VAL A 1 86 ? 0.876 7.474 -9.745 1.00 95.62 86 VAL A O 1
ATOM 665 N N . LEU A 1 87 ? 2.582 6.293 -8.862 1.00 91.94 87 LEU A N 1
ATOM 666 C CA . LEU A 1 87 ? 3.656 6.937 -9.601 1.00 91.94 87 LEU A CA 1
ATOM 667 C C . LEU A 1 87 ? 4.408 5.893 -10.416 1.00 91.94 87 LEU A C 1
ATOM 669 O O . LEU A 1 87 ? 4.685 4.784 -9.949 1.00 91.94 87 LEU A O 1
ATOM 673 N N . ASP A 1 88 ? 4.793 6.280 -11.619 1.00 89.56 88 ASP A N 1
ATOM 674 C CA . ASP A 1 88 ? 5.755 5.525 -12.401 1.00 89.56 88 ASP A CA 1
ATOM 675 C C . ASP A 1 88 ? 7.167 5.765 -11.864 1.00 89.56 88 ASP A C 1
ATOM 677 O O . ASP A 1 88 ? 7.535 6.875 -11.467 1.00 89.56 88 ASP A O 1
ATOM 681 N N . ARG A 1 89 ? 7.993 4.722 -11.894 1.00 86.00 89 ARG A N 1
ATOM 682 C CA . ARG A 1 89 ? 9.406 4.797 -11.532 1.00 86.00 89 ARG A CA 1
ATOM 683 C C . ARG A 1 89 ? 10.288 4.667 -12.762 1.00 86.00 89 ARG A C 1
ATOM 685 O O . ARG A 1 89 ? 10.021 3.860 -13.644 1.00 86.00 89 ARG A O 1
ATOM 692 N N . GLY A 1 90 ? 11.387 5.417 -12.751 1.00 79.31 90 GLY A N 1
ATOM 693 C CA . GLY A 1 90 ? 12.474 5.291 -13.719 1.00 79.31 90 GLY A CA 1
ATOM 694 C C . GLY A 1 90 ? 12.301 6.021 -15.048 1.00 79.31 90 GLY A C 1
ATOM 695 O O . GLY A 1 90 ? 13.121 5.804 -15.927 1.00 79.31 90 GLY A O 1
ATOM 696 N N . HIS A 1 91 ? 11.345 6.953 -15.147 1.00 67.88 91 HIS A N 1
ATOM 697 C CA . HIS A 1 91 ? 11.208 7.883 -16.286 1.00 67.88 91 HIS A CA 1
ATOM 698 C C . HIS A 1 91 ? 12.485 8.683 -16.613 1.00 67.88 91 HIS A C 1
ATOM 700 O O . HIS A 1 91 ? 12.608 9.218 -17.705 1.00 67.88 91 HIS A O 1
ATOM 706 N N . HIS A 1 92 ? 13.430 8.792 -15.674 1.00 57.50 92 HIS A N 1
ATOM 707 C CA . HIS A 1 92 ? 14.627 9.634 -15.801 1.00 57.50 92 HIS A CA 1
ATOM 708 C C . HIS A 1 92 ? 15.910 8.855 -16.135 1.00 57.50 92 HIS A C 1
ATOM 710 O O . HIS A 1 92 ? 16.990 9.434 -16.078 1.00 57.50 92 HIS A O 1
ATOM 716 N N . TRP A 1 93 ? 15.836 7.555 -16.448 1.00 57.09 93 TRP A N 1
ATOM 717 C CA . TRP A 1 93 ? 17.054 6.776 -16.735 1.00 57.09 93 TRP A CA 1
ATOM 718 C C . TRP A 1 93 ? 17.694 7.071 -18.097 1.00 57.09 93 TRP A C 1
ATOM 720 O O . TRP A 1 93 ? 18.834 6.671 -18.314 1.00 57.09 93 TRP A O 1
ATOM 730 N N . ASP A 1 94 ? 17.000 7.809 -18.965 1.00 54.28 94 ASP A N 1
ATOM 731 C CA . ASP A 1 94 ? 17.539 8.322 -20.230 1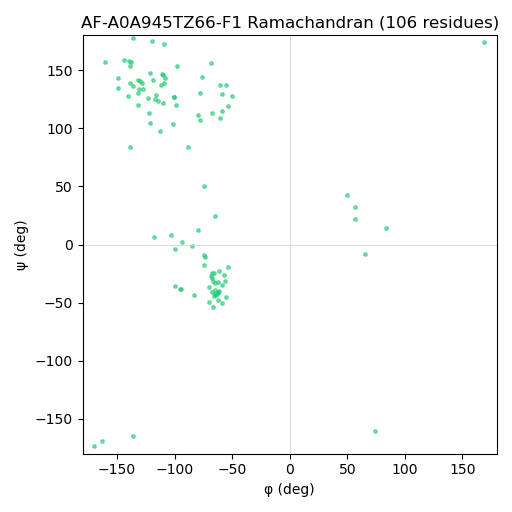.00 54.28 94 ASP A CA 1
ATOM 732 C C . ASP A 1 94 ? 18.297 9.654 -20.073 1.00 54.28 94 ASP A C 1
ATOM 734 O O . ASP A 1 94 ? 18.812 10.185 -21.058 1.00 54.28 94 ASP A O 1
ATOM 738 N N . ALA A 1 95 ? 18.375 10.222 -18.862 1.00 58.31 95 ALA A N 1
ATOM 739 C CA . ALA A 1 95 ? 19.239 11.371 -18.619 1.00 58.31 95 ALA A CA 1
ATOM 740 C C . ALA A 1 95 ? 20.698 10.919 -18.754 1.00 58.31 95 ALA A C 1
ATOM 742 O O . ALA A 1 95 ? 21.190 10.109 -17.964 1.00 58.31 95 ALA A O 1
ATOM 743 N N . ASP A 1 96 ? 21.379 11.424 -19.781 1.00 70.81 96 ASP A N 1
ATOM 744 C CA . ASP A 1 96 ? 22.801 11.183 -19.972 1.00 70.81 96 ASP A CA 1
ATOM 745 C C . ASP A 1 96 ? 23.552 11.739 -18.756 1.00 70.81 96 ASP A C 1
ATOM 747 O O . ASP A 1 96 ? 23.629 12.951 -18.534 1.00 70.81 96 ASP A O 1
ATOM 751 N N . VAL A 1 97 ? 24.069 10.822 -17.939 1.00 72.69 97 VAL A N 1
ATOM 752 C CA . VAL A 1 97 ? 24.774 11.135 -16.694 1.00 72.69 97 VAL A CA 1
ATOM 753 C C . VAL A 1 97 ? 25.950 12.075 -16.958 1.00 72.69 97 VAL A C 1
ATOM 755 O O . VAL A 1 97 ? 26.265 12.898 -16.100 1.00 72.69 97 VAL A O 1
ATOM 758 N N . GLU A 1 98 ? 26.580 11.998 -18.134 1.00 74.44 98 GLU A N 1
ATOM 759 C CA . GLU A 1 98 ? 27.678 12.890 -18.506 1.00 74.44 98 GLU A CA 1
ATOM 760 C C . GLU A 1 98 ? 27.187 14.328 -18.742 1.00 74.44 98 GLU A C 1
ATOM 762 O O . GLU A 1 98 ? 27.867 15.277 -18.345 1.00 74.44 98 GLU A O 1
ATOM 767 N N . ILE A 1 99 ? 25.987 14.503 -19.311 1.00 73.81 99 ILE A N 1
ATOM 768 C CA . ILE A 1 99 ? 25.373 15.819 -19.555 1.00 73.81 99 ILE A CA 1
ATOM 769 C C . ILE A 1 99 ? 24.948 16.474 -18.237 1.00 73.81 99 ILE A C 1
ATOM 771 O O . ILE A 1 99 ? 25.306 17.624 -17.980 1.00 73.81 99 ILE A O 1
ATOM 775 N N . GLU A 1 100 ? 24.235 15.741 -17.380 1.00 75.50 100 GLU A N 1
ATOM 776 C CA . GLU A 1 100 ? 23.784 16.247 -16.074 1.00 75.50 100 GLU A CA 1
ATOM 777 C C . GLU A 1 100 ? 24.972 16.604 -15.165 1.00 75.50 100 GLU A C 1
ATOM 779 O O . GLU A 1 100 ? 24.983 17.649 -14.507 1.00 75.50 100 GLU A O 1
ATOM 784 N N . LEU A 1 101 ? 26.021 15.772 -15.167 1.00 77.31 101 LEU A N 1
ATOM 785 C CA . LEU A 1 101 ? 27.247 16.052 -14.421 1.00 77.31 101 LEU A CA 1
ATOM 786 C C . LEU A 1 101 ? 27.966 17.298 -14.957 1.00 77.31 101 LEU A C 1
ATOM 788 O O . LEU A 1 101 ? 28.470 18.096 -14.164 1.00 77.31 101 LEU A O 1
ATOM 792 N N . GLY A 1 102 ? 27.994 17.484 -16.280 1.00 84.94 102 GLY A N 1
ATOM 793 C CA . GLY A 1 102 ? 28.551 18.676 -16.918 1.00 84.94 102 GLY A CA 1
ATOM 794 C C . GLY A 1 102 ? 27.855 19.956 -16.456 1.00 84.94 102 GLY A C 1
ATOM 795 O O . GLY A 1 102 ? 28.518 20.880 -15.986 1.00 84.94 102 GLY A O 1
ATOM 796 N N . TRP A 1 103 ? 26.521 19.984 -16.493 1.00 79.38 103 TRP A N 1
ATOM 797 C CA . TRP A 1 103 ? 25.737 21.134 -16.029 1.00 79.38 103 TRP A CA 1
ATOM 798 C C . TRP A 1 103 ? 25.941 21.436 -14.543 1.00 79.38 103 TRP A C 1
ATOM 800 O O . TRP A 1 103 ? 26.051 22.601 -14.158 1.00 79.38 103 TRP A O 1
ATOM 810 N N . TRP A 1 104 ? 26.031 20.405 -13.697 1.00 75.25 104 TRP A N 1
ATOM 811 C CA . TRP A 1 104 ? 26.274 20.597 -12.268 1.00 75.25 104 TRP A CA 1
ATOM 812 C C . TRP A 1 104 ? 27.649 21.224 -11.998 1.00 75.25 104 TRP A C 1
ATOM 814 O O . TRP A 1 104 ? 27.742 22.168 -11.211 1.00 75.25 104 TRP A O 1
ATOM 824 N N . LEU A 1 105 ? 28.696 20.754 -12.685 1.00 84.19 105 LEU A N 1
ATOM 825 C CA . LEU A 1 105 ? 30.057 21.290 -12.564 1.00 84.19 105 LEU A CA 1
ATOM 826 C C . LEU A 1 105 ? 30.176 22.742 -13.050 1.00 84.19 105 LEU A C 1
ATOM 828 O O . LEU A 1 105 ? 30.954 23.498 -12.479 1.00 84.19 105 LEU A O 1
ATOM 832 N N . GLU A 1 106 ? 29.408 23.142 -14.066 1.00 86.56 106 GLU A N 1
ATOM 833 C CA . GLU A 1 106 ? 29.373 24.527 -14.568 1.00 86.56 106 GLU A CA 1
ATOM 834 C C . GLU A 1 106 ? 28.617 25.498 -13.641 1.00 86.56 106 GLU A C 1
ATOM 836 O O . GLU A 1 106 ? 28.778 26.713 -13.754 1.00 86.56 106 GLU A O 1
ATOM 841 N N . SER A 1 107 ? 27.792 24.977 -12.729 1.00 77.88 107 SER A N 1
ATOM 842 C CA . SER A 1 107 ? 26.963 25.765 -11.803 1.00 77.88 107 SER A CA 1
ATOM 843 C C . SER A 1 107 ? 27.596 26.034 -10.424 1.00 77.88 107 SER A C 1
ATOM 845 O O . SER A 1 107 ? 26.946 26.642 -9.569 1.00 77.88 107 SER A O 1
ATOM 847 N N . GLN A 1 108 ? 28.838 25.581 -10.203 1.00 56.94 108 GLN A N 1
ATOM 848 C CA . GLN A 1 108 ? 29.667 25.835 -9.008 1.00 56.94 108 GLN A CA 1
ATOM 849 C C . GLN A 1 108 ? 30.597 27.037 -9.220 1.00 56.94 108 GLN A C 1
ATOM 851 O O . GLN A 1 108 ? 30.813 27.783 -8.237 1.00 56.94 108 GLN A O 1
#